Protein AF-A0A7S2RNL5-F1 (afdb_monomer)

Structure (mmCIF, N/CA/C/O backbone):
data_AF-A0A7S2RNL5-F1
#
_entry.id   AF-A0A7S2RNL5-F1
#
loop_
_atom_site.group_PDB
_atom_site.id
_atom_site.type_symbol
_atom_site.label_atom_id
_atom_site.label_alt_id
_atom_site.label_comp_id
_atom_site.label_asym_id
_atom_site.label_entity_id
_atom_site.label_seq_id
_atom_site.pdbx_PDB_ins_code
_atom_site.Cartn_x
_atom_site.Cartn_y
_atom_site.Cartn_z
_atom_site.occupancy
_atom_site.B_iso_or_equiv
_atom_site.auth_seq_id
_atom_site.auth_comp_id
_atom_site.auth_asym_id
_atom_site.auth_atom_id
_atom_site.pdbx_PDB_model_num
ATOM 1 N N . SER A 1 1 ? -34.732 -17.316 -2.319 1.00 49.47 1 SER A N 1
ATOM 2 C CA . SER A 1 1 ? -34.018 -16.099 -2.738 1.00 49.47 1 SER A CA 1
ATOM 3 C C . SER A 1 1 ? -32.737 -16.031 -1.942 1.00 49.47 1 SER A C 1
ATOM 5 O O . SER A 1 1 ? -32.820 -16.126 -0.728 1.00 49.47 1 SER A O 1
ATOM 7 N N . ILE A 1 2 ? -31.575 -16.009 -2.592 1.00 53.75 2 ILE A N 1
ATOM 8 C CA . ILE A 1 2 ? -30.290 -15.865 -1.896 1.00 53.75 2 ILE A CA 1
ATOM 9 C C . ILE A 1 2 ? -30.156 -14.376 -1.579 1.00 53.75 2 ILE A C 1
ATOM 11 O O . ILE A 1 2 ? -30.145 -13.567 -2.506 1.00 53.75 2 ILE A O 1
ATOM 15 N N . GLU A 1 3 ? -30.132 -14.009 -0.300 1.00 53.84 3 GLU A N 1
ATOM 16 C CA . GLU A 1 3 ? -29.747 -12.657 0.101 1.00 53.84 3 GLU A CA 1
ATOM 17 C C . GLU A 1 3 ? -28.298 -12.446 -0.333 1.00 53.84 3 GLU A C 1
ATOM 19 O O . GLU A 1 3 ? -27.373 -13.075 0.183 1.00 53.84 3 GLU A O 1
ATOM 24 N N . VAL A 1 4 ? -28.098 -11.603 -1.344 1.00 57.44 4 VAL A N 1
ATOM 25 C CA . VAL A 1 4 ? -26.768 -11.097 -1.666 1.00 57.44 4 VAL A CA 1
ATOM 26 C C . VAL A 1 4 ? -26.413 -10.156 -0.526 1.00 57.44 4 VAL A C 1
ATOM 28 O O . VAL A 1 4 ? -26.880 -9.020 -0.497 1.00 57.44 4 VAL A O 1
ATOM 31 N N . VAL A 1 5 ? -25.645 -10.649 0.444 1.00 58.69 5 VAL A N 1
ATOM 32 C CA . VAL A 1 5 ? -25.090 -9.810 1.506 1.00 58.69 5 VAL A CA 1
ATOM 33 C C . VAL A 1 5 ? -24.161 -8.810 0.818 1.00 58.69 5 VAL A C 1
ATOM 35 O O . VAL A 1 5 ? -23.075 -9.172 0.366 1.00 58.69 5 VAL A O 1
ATOM 38 N N . GLN A 1 6 ? -24.629 -7.576 0.631 1.00 66.12 6 GLN A N 1
ATOM 39 C CA . GLN A 1 6 ? -23.791 -6.505 0.110 1.00 66.12 6 GLN A CA 1
ATOM 40 C C . GLN A 1 6 ? -22.758 -6.162 1.183 1.00 66.12 6 GLN A C 1
ATOM 42 O O . GLN A 1 6 ? -23.119 -5.832 2.309 1.00 66.12 6 GLN A O 1
ATOM 47 N N . ASP A 1 7 ? -21.476 -6.277 0.834 1.00 77.25 7 ASP A N 1
ATOM 48 C CA . ASP A 1 7 ? -20.380 -5.784 1.664 1.00 77.25 7 ASP A CA 1
ATOM 49 C C . ASP A 1 7 ? -20.425 -4.250 1.639 1.00 77.25 7 ASP A C 1
ATOM 51 O O . ASP A 1 7 ? -20.001 -3.614 0.673 1.00 77.25 7 ASP A O 1
ATOM 55 N N . ASP A 1 8 ? -21.017 -3.669 2.679 1.00 85.69 8 ASP A N 1
ATOM 56 C CA . ASP A 1 8 ? -21.222 -2.233 2.857 1.00 85.69 8 ASP A CA 1
ATOM 57 C C . ASP A 1 8 ? -19.987 -1.527 3.433 1.00 85.69 8 ASP A C 1
ATOM 59 O O . ASP A 1 8 ? -20.043 -0.338 3.749 1.00 85.69 8 ASP A O 1
ATOM 63 N N . ARG A 1 9 ? -18.861 -2.231 3.585 1.00 91.94 9 ARG A N 1
ATOM 64 C CA . ARG A 1 9 ? -17.641 -1.652 4.143 1.00 91.94 9 ARG A CA 1
ATOM 65 C C . ARG A 1 9 ? -16.975 -0.693 3.158 1.00 91.94 9 ARG A C 1
ATOM 67 O O . ARG A 1 9 ? -16.951 -0.893 1.943 1.00 91.94 9 ARG A O 1
ATOM 74 N N . GLU A 1 10 ? -16.363 0.334 3.722 1.00 95.75 10 GLU A N 1
ATOM 75 C CA . GLU A 1 10 ? -15.411 1.221 3.071 1.00 95.75 10 GLU A CA 1
ATOM 76 C C . GLU A 1 10 ? -14.013 0.941 3.613 1.00 95.75 10 GLU A C 1
ATOM 78 O O . GLU A 1 10 ? -13.820 0.716 4.810 1.00 95.75 10 GLU A O 1
ATOM 83 N N . VAL A 1 11 ? -13.034 0.961 2.717 1.00 96.94 11 VAL A N 1
ATOM 84 C CA . VAL A 1 11 ? -11.616 0.804 3.022 1.00 96.94 11 VAL A CA 1
ATOM 85 C C . VAL A 1 11 ? -10.911 2.109 2.706 1.00 96.94 11 VAL A C 1
ATOM 87 O O . VAL A 1 11 ? -11.061 2.636 1.608 1.00 96.94 11 VAL A O 1
ATOM 90 N N . GLU A 1 12 ? -10.106 2.607 3.641 1.00 97.88 12 GLU A N 1
ATOM 91 C CA . GLU A 1 12 ? -9.134 3.666 3.382 1.00 97.88 12 GLU A CA 1
ATOM 92 C C . GLU A 1 12 ? -7.750 3.045 3.197 1.00 97.88 12 GLU A C 1
ATOM 94 O O . GLU A 1 12 ? -7.264 2.343 4.091 1.00 97.88 12 GLU A O 1
ATOM 99 N N . ALA A 1 13 ? -7.109 3.286 2.052 1.00 98.38 13 ALA A N 1
ATOM 100 C CA . ALA A 1 13 ? -5.809 2.690 1.761 1.00 98.38 13 ALA A CA 1
ATOM 101 C C . ALA A 1 13 ? -4.851 3.623 1.015 1.00 98.38 13 ALA A C 1
ATOM 103 O O . ALA A 1 13 ? -5.246 4.585 0.348 1.00 98.38 13 ALA A O 1
ATOM 104 N N . SER A 1 14 ? -3.575 3.262 1.091 1.00 98.62 14 SER A N 1
ATOM 105 C CA . SER A 1 14 ? -2.494 3.785 0.262 1.00 98.62 14 SER A CA 1
ATOM 106 C C . SER A 1 14 ? -1.841 2.648 -0.519 1.00 98.62 14 SER A C 1
ATOM 108 O O . SER A 1 14 ? -1.911 1.486 -0.114 1.00 98.62 14 SER A O 1
ATOM 110 N N . HIS A 1 15 ? -1.185 2.963 -1.635 1.00 98.56 15 HIS A N 1
ATOM 111 C CA . HIS A 1 15 ? -0.443 1.966 -2.403 1.00 98.56 15 HIS A CA 1
ATOM 112 C C . HIS A 1 15 ? 0.900 2.470 -2.944 1.00 98.56 15 HIS A C 1
ATOM 114 O O . HIS A 1 15 ? 1.104 3.667 -3.155 1.00 98.56 15 HIS A O 1
ATOM 120 N N . ILE A 1 16 ? 1.787 1.522 -3.233 1.00 98.62 16 ILE A N 1
ATOM 121 C CA . ILE A 1 16 ? 2.984 1.721 -4.053 1.00 98.62 16 ILE A CA 1
ATOM 122 C C . ILE A 1 16 ? 2.762 0.938 -5.339 1.00 98.62 16 ILE A C 1
ATOM 124 O O . ILE A 1 16 ? 2.524 -0.264 -5.272 1.00 98.62 16 ILE A O 1
ATOM 128 N N . LEU A 1 17 ? 2.831 1.605 -6.491 1.00 97.38 17 LEU A N 1
ATOM 129 C CA . LEU A 1 17 ? 2.699 0.978 -7.805 1.00 97.38 17 LEU A CA 1
ATOM 130 C C . LEU A 1 17 ? 4.034 1.023 -8.535 1.00 97.38 17 LEU A C 1
ATOM 132 O O . LEU A 1 17 ? 4.501 2.105 -8.874 1.00 97.38 17 LEU A O 1
ATOM 136 N N . LEU A 1 18 ? 4.586 -0.132 -8.886 1.00 96.06 18 LEU A N 1
ATOM 137 C CA . LEU A 1 18 ? 5.654 -0.217 -9.877 1.00 96.06 18 LEU A CA 1
ATOM 138 C C . LEU A 1 18 ? 5.059 -0.686 -11.201 1.00 96.06 18 LEU A C 1
ATOM 140 O O . LEU A 1 18 ? 4.526 -1.797 -11.301 1.00 96.06 18 LEU A O 1
ATOM 144 N N . ARG A 1 19 ? 5.110 0.171 -12.228 1.00 91.56 19 ARG A N 1
ATOM 145 C CA . ARG A 1 19 ? 4.683 -0.232 -13.575 1.00 91.56 19 ARG A CA 1
ATOM 146 C C . ARG A 1 19 ? 5.580 -1.367 -14.054 1.00 91.56 19 ARG A C 1
ATOM 148 O O . ARG A 1 19 ? 6.791 -1.307 -13.884 1.00 91.56 19 ARG A O 1
ATOM 155 N N . ILE A 1 20 ? 4.982 -2.358 -14.703 1.00 82.25 20 ILE A N 1
ATOM 156 C CA . ILE A 1 20 ? 5.722 -3.361 -15.470 1.00 82.25 20 ILE A CA 1
ATOM 157 C C . ILE A 1 20 ? 5.689 -2.881 -16.927 1.00 82.25 20 ILE A C 1
ATOM 159 O O . ILE A 1 20 ? 4.624 -2.941 -17.549 1.00 82.25 20 ILE A O 1
ATOM 163 N N . PRO A 1 21 ? 6.788 -2.325 -17.474 1.00 70.44 21 PRO A N 1
ATOM 164 C CA . PRO A 1 21 ? 6.891 -2.062 -18.906 1.00 70.44 21 PRO A CA 1
ATOM 165 C C . PRO A 1 21 ? 6.553 -3.315 -19.717 1.00 70.44 21 PRO A C 1
ATOM 167 O O . PRO A 1 21 ? 6.864 -4.421 -19.288 1.00 70.44 21 PRO A O 1
ATOM 170 N N . GLN A 1 22 ? 6.005 -3.161 -20.926 1.00 66.12 22 GLN A N 1
ATOM 171 C CA . GLN A 1 22 ? 5.743 -4.305 -21.818 1.00 66.12 22 GLN A CA 1
ATOM 172 C C . GLN A 1 22 ? 6.999 -5.145 -22.118 1.00 66.12 22 GLN A C 1
ATOM 174 O O . GLN A 1 22 ? 6.882 -6.311 -22.476 1.00 66.12 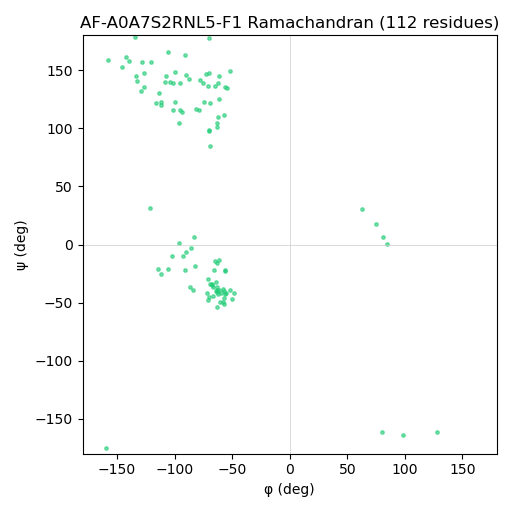22 GLN A O 1
ATOM 179 N N . SER A 1 23 ? 8.189 -4.556 -21.971 1.00 63.94 23 SER A N 1
ATOM 180 C CA . SER A 1 23 ? 9.488 -5.205 -22.157 1.00 63.94 23 SER A CA 1
ATOM 181 C C . SER A 1 23 ? 10.131 -5.713 -20.860 1.00 63.94 23 SER A C 1
ATOM 183 O O . SER A 1 23 ? 11.277 -6.149 -20.900 1.00 63.94 23 SER A O 1
ATOM 185 N N . ALA A 1 24 ? 9.472 -5.565 -19.709 1.00 62.66 24 ALA A N 1
ATOM 186 C CA . ALA A 1 24 ? 10.023 -5.930 -18.410 1.00 62.66 24 ALA A CA 1
ATOM 187 C C . ALA A 1 24 ? 9.423 -7.239 -17.895 1.00 62.66 24 ALA A C 1
ATOM 189 O O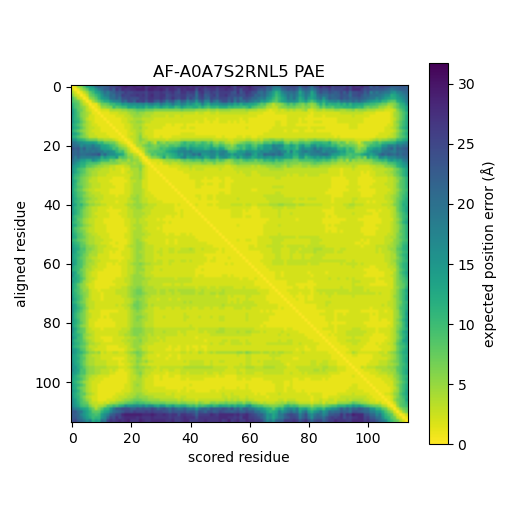 . ALA A 1 24 ? 8.216 -7.469 -17.977 1.00 62.66 24 ALA A O 1
ATOM 190 N N . ASP A 1 25 ? 10.278 -8.060 -17.292 1.00 70.44 25 ASP A N 1
ATOM 191 C CA . ASP A 1 25 ? 9.878 -9.309 -16.663 1.00 70.44 25 ASP A CA 1
ATOM 192 C C . ASP A 1 25 ? 9.157 -9.041 -15.337 1.00 70.44 25 ASP A C 1
ATOM 194 O O . ASP A 1 25 ? 9.706 -8.430 -14.416 1.00 70.44 25 ASP A O 1
ATOM 198 N N . ALA A 1 26 ? 7.924 -9.539 -15.221 1.00 74.50 26 ALA A N 1
ATOM 199 C CA . ALA A 1 26 ? 7.119 -9.423 -14.007 1.00 74.50 26 ALA A CA 1
ATOM 200 C C . ALA A 1 26 ? 7.834 -9.896 -12.716 1.00 74.50 26 ALA A C 1
ATOM 202 O O . ALA A 1 26 ? 7.691 -9.205 -11.706 1.00 74.50 26 ALA A O 1
ATOM 203 N N . PRO A 1 27 ? 8.641 -10.983 -12.711 1.00 85.62 27 PRO A N 1
ATOM 204 C CA . PRO A 1 27 ? 9.411 -11.398 -11.535 1.00 85.62 27 PRO A CA 1
ATOM 205 C C . PRO A 1 27 ? 10.322 -10.310 -10.959 1.00 85.62 27 PRO A C 1
ATOM 207 O O . PRO A 1 27 ? 10.338 -10.116 -9.748 1.00 85.62 27 PRO A O 1
ATOM 210 N N . ARG A 1 28 ? 11.009 -9.539 -11.811 1.00 88.44 28 ARG A N 1
ATOM 211 C CA . ARG A 1 28 ? 11.930 -8.486 -11.359 1.00 88.44 28 ARG A CA 1
ATOM 212 C C . ARG A 1 28 ? 11.204 -7.383 -10.588 1.00 88.44 28 ARG A C 1
ATOM 214 O O . ARG A 1 28 ? 11.713 -6.881 -9.595 1.00 88.44 28 ARG A O 1
ATOM 221 N N . VAL A 1 29 ? 10.004 -7.014 -11.036 1.00 90.62 29 VAL A N 1
ATOM 222 C CA . VAL A 1 29 ? 9.188 -6.001 -10.349 1.00 90.62 29 VAL A CA 1
ATOM 223 C C . VAL A 1 29 ? 8.676 -6.519 -9.006 1.00 90.62 29 VAL A C 1
ATOM 225 O O . VAL A 1 29 ? 8.573 -5.752 -8.054 1.00 90.62 29 VAL A O 1
ATOM 228 N N . ILE A 1 30 ? 8.379 -7.816 -8.902 1.00 92.94 30 ILE A N 1
ATOM 229 C CA . ILE A 1 30 ? 8.003 -8.428 -7.624 1.00 92.94 30 ILE A CA 1
ATOM 230 C C . ILE A 1 30 ? 9.183 -8.427 -6.646 1.00 92.94 30 ILE A C 1
ATOM 232 O O . ILE A 1 30 ? 8.993 -8.034 -5.500 1.00 92.94 30 ILE A O 1
ATOM 236 N N . GLU A 1 31 ? 10.391 -8.780 -7.090 1.00 94.25 31 GLU A N 1
ATOM 237 C CA . GLU A 1 31 ? 11.603 -8.707 -6.257 1.00 94.25 31 GLU A CA 1
ATOM 238 C C . GLU A 1 31 ? 11.884 -7.280 -5.765 1.00 94.25 31 GLU A C 1
ATOM 240 O O . GLU A 1 31 ? 12.200 -7.078 -4.594 1.00 94.25 31 GLU A O 1
ATOM 245 N N . GLU A 1 32 ? 11.715 -6.277 -6.631 1.00 95.06 32 GLU A N 1
ATOM 246 C CA . GLU A 1 32 ? 11.874 -4.870 -6.249 1.00 95.06 32 GLU A CA 1
ATOM 247 C C . GLU A 1 32 ? 10.840 -4.440 -5.200 1.00 95.06 32 GLU A C 1
ATOM 249 O O . GLU A 1 32 ? 11.178 -3.755 -4.235 1.00 95.06 32 GLU A O 1
ATOM 254 N N . LEU A 1 33 ? 9.587 -4.884 -5.333 1.00 97.06 33 LEU A N 1
ATOM 255 C CA . LEU A 1 33 ? 8.568 -4.622 -4.319 1.00 97.06 33 LEU A CA 1
ATOM 256 C C . LEU A 1 33 ? 8.861 -5.331 -2.994 1.00 97.06 33 LEU A C 1
ATOM 258 O O . LEU A 1 33 ? 8.598 -4.748 -1.950 1.00 97.06 33 LEU A O 1
ATOM 262 N N . GLU A 1 34 ? 9.404 -6.549 -2.998 1.00 97.69 34 GLU A N 1
ATOM 263 C CA . GLU A 1 34 ? 9.818 -7.217 -1.754 1.00 97.69 34 GLU A CA 1
ATOM 264 C C . GLU A 1 34 ? 10.955 -6.460 -1.060 1.00 97.69 34 GLU A C 1
ATOM 266 O O . GLU A 1 34 ? 10.932 -6.288 0.161 1.00 97.69 34 GLU A O 1
ATOM 271 N N . ALA A 1 35 ? 11.915 -5.940 -1.831 1.00 97.69 35 ALA A N 1
ATOM 272 C CA . ALA A 1 35 ? 12.975 -5.096 -1.290 1.00 97.69 35 ALA A CA 1
ATOM 273 C C . ALA A 1 35 ? 12.395 -3.826 -0.646 1.00 97.69 35 ALA A C 1
ATOM 275 O O . ALA A 1 35 ? 12.671 -3.556 0.521 1.00 97.69 35 ALA A O 1
ATOM 276 N N . ILE A 1 36 ? 11.508 -3.111 -1.349 1.00 97.75 36 ILE A N 1
ATOM 277 C CA . ILE A 1 36 ? 10.809 -1.936 -0.803 1.00 97.75 36 ILE A CA 1
ATOM 278 C C . ILE A 1 36 ? 10.035 -2.304 0.468 1.00 97.75 36 ILE A C 1
ATOM 280 O O . ILE A 1 36 ? 10.130 -1.609 1.474 1.00 97.75 36 ILE A O 1
ATOM 284 N N . LYS A 1 37 ? 9.292 -3.415 0.452 1.00 98.12 37 LYS A N 1
ATOM 285 C CA . LYS A 1 37 ? 8.509 -3.896 1.596 1.00 98.12 37 LYS A CA 1
ATOM 286 C C . LYS A 1 37 ? 9.381 -4.132 2.829 1.00 98.12 37 LYS A C 1
ATOM 288 O O . LYS A 1 37 ? 8.947 -3.815 3.932 1.00 98.12 37 LYS A O 1
ATOM 293 N N . SER A 1 38 ? 10.595 -4.655 2.64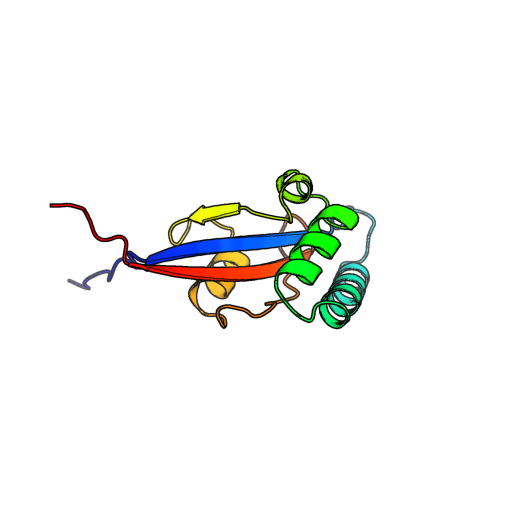8 1.00 97.81 38 SER A N 1
ATOM 294 C CA . SER A 1 38 ? 11.539 -4.917 3.744 1.00 97.81 38 SER A CA 1
ATOM 295 C C . SER A 1 38 ? 12.036 -3.651 4.456 1.00 97.81 38 SER A C 1
ATOM 297 O O . SER A 1 38 ? 12.437 -3.720 5.615 1.00 97.81 38 SER A O 1
ATOM 299 N N . GLU A 1 39 ? 11.962 -2.495 3.791 1.00 97.00 39 GLU A N 1
ATOM 300 C CA . GLU A 1 39 ? 12.352 -1.190 4.338 1.00 97.00 39 GLU A CA 1
ATOM 301 C C . GLU A 1 39 ? 11.187 -0.466 5.040 1.00 97.00 39 GLU A C 1
ATOM 303 O O . GLU A 1 39 ? 11.383 0.588 5.646 1.00 97.00 39 GLU A O 1
ATOM 308 N N . ILE A 1 40 ? 9.967 -1.011 4.968 1.00 97.81 40 ILE A N 1
ATOM 309 C CA . ILE A 1 40 ? 8.760 -0.418 5.552 1.00 97.81 40 ILE A CA 1
ATOM 310 C C . ILE A 1 40 ? 8.534 -0.996 6.946 1.00 97.81 40 ILE A C 1
ATOM 312 O O . ILE A 1 40 ? 8.202 -2.169 7.110 1.00 97.81 40 ILE A O 1
ATOM 316 N N . THR A 1 41 ? 8.653 -0.143 7.956 1.00 96.69 41 THR A N 1
ATOM 317 C CA . THR A 1 41 ? 8.443 -0.501 9.367 1.00 96.69 41 THR A CA 1
ATOM 318 C C . THR A 1 41 ? 7.125 0.027 9.925 1.00 96.69 41 THR A C 1
ATOM 320 O O . THR A 1 41 ? 6.633 -0.470 10.933 1.00 96.69 41 THR A O 1
ATOM 323 N N . ASP A 1 42 ? 6.557 1.047 9.288 1.00 97.75 42 ASP A N 1
ATOM 324 C CA . ASP A 1 42 ? 5.357 1.760 9.717 1.00 97.75 42 ASP A CA 1
ATOM 325 C C . ASP A 1 42 ? 4.710 2.507 8.535 1.00 97.75 42 ASP A C 1
ATOM 327 O O . ASP A 1 42 ? 5.137 2.414 7.382 1.00 97.75 42 ASP A O 1
ATOM 331 N N . PHE A 1 43 ? 3.658 3.274 8.814 1.00 98.00 43 PHE A N 1
ATOM 332 C CA . PHE A 1 43 ? 2.966 4.025 7.772 1.00 98.00 43 PHE A CA 1
ATOM 333 C C . PHE A 1 43 ? 3.773 5.219 7.236 1.00 98.00 43 PHE A C 1
ATOM 335 O O . PHE A 1 43 ? 3.620 5.590 6.072 1.00 98.00 43 PHE A O 1
ATOM 342 N N . GLU A 1 44 ? 4.638 5.839 8.043 1.00 98.31 44 GLU A N 1
ATOM 343 C CA . GLU A 1 44 ? 5.445 6.980 7.591 1.00 98.31 44 GLU A CA 1
ATOM 344 C C . GLU A 1 44 ? 6.512 6.533 6.586 1.00 98.31 44 GLU A C 1
ATOM 346 O O . GLU A 1 44 ? 6.634 7.123 5.510 1.00 98.31 44 GLU A O 1
ATOM 351 N N . SER A 1 45 ? 7.208 5.435 6.881 1.00 98.19 45 SER A N 1
ATOM 352 C CA . SER A 1 45 ? 8.135 4.776 5.955 1.00 98.19 45 SER A CA 1
ATOM 353 C C . SER A 1 45 ? 7.422 4.282 4.693 1.00 98.19 45 SER A C 1
ATOM 355 O O . SER A 1 45 ? 7.936 4.486 3.592 1.00 98.19 45 SER A O 1
ATOM 357 N N . PHE A 1 46 ? 6.196 3.751 4.804 1.00 98.62 46 PHE A N 1
ATOM 358 C CA . PHE A 1 46 ? 5.377 3.418 3.632 1.00 98.62 46 PHE A CA 1
ATOM 359 C C . PHE A 1 46 ? 5.137 4.643 2.739 1.00 98.62 46 PHE A C 1
ATOM 361 O O . PHE A 1 46 ? 5.347 4.580 1.527 1.00 98.62 46 PHE A O 1
ATOM 368 N N . LYS A 1 47 ? 4.709 5.775 3.316 1.00 98.56 47 LYS A N 1
ATOM 369 C CA . LYS A 1 47 ? 4.456 7.013 2.559 1.00 98.56 47 LYS A CA 1
ATOM 370 C C . LYS A 1 47 ? 5.722 7.555 1.901 1.00 98.56 47 LYS A C 1
ATOM 372 O O . LYS A 1 47 ? 5.634 8.080 0.789 1.00 98.56 47 LYS A O 1
ATOM 377 N N . LEU A 1 48 ? 6.874 7.439 2.563 1.00 98.38 48 LEU A N 1
ATOM 378 C CA . LEU A 1 48 ? 8.162 7.836 1.999 1.00 98.38 48 LEU A CA 1
ATOM 379 C C . LEU A 1 48 ? 8.491 6.990 0.764 1.00 98.38 48 LEU A C 1
ATOM 381 O O . LEU A 1 48 ? 8.637 7.542 -0.325 1.00 98.38 48 LEU A O 1
ATOM 385 N N . GLN A 1 49 ? 8.467 5.661 0.901 1.00 98.44 49 GLN A N 1
ATOM 386 C CA . GLN A 1 49 ? 8.695 4.732 -0.212 1.00 98.44 49 GLN A CA 1
ATOM 387 C C . GLN A 1 49 ? 7.701 4.961 -1.358 1.00 98.44 49 GLN A C 1
ATOM 389 O O . GLN A 1 49 ? 8.072 4.971 -2.532 1.00 98.44 49 GLN A O 1
ATOM 394 N N . ALA A 1 50 ? 6.431 5.220 -1.036 1.00 98.44 50 ALA A N 1
ATOM 395 C CA . ALA A 1 50 ? 5.419 5.556 -2.028 1.00 98.44 50 ALA A CA 1
ATOM 396 C C . ALA A 1 50 ? 5.752 6.849 -2.782 1.00 98.44 50 ALA A C 1
ATOM 398 O O . ALA A 1 50 ? 5.603 6.894 -4.000 1.00 98.44 50 ALA A O 1
ATOM 399 N N . SER A 1 51 ? 6.213 7.883 -2.080 1.00 98.06 51 SER A N 1
ATOM 400 C CA . SER A 1 51 ? 6.566 9.171 -2.685 1.00 98.06 51 SER A CA 1
ATOM 401 C C . SER A 1 51 ? 7.789 9.071 -3.598 1.00 98.06 51 SER A C 1
ATOM 403 O O . SER A 1 51 ? 7.841 9.750 -4.620 1.00 98.06 51 SER A O 1
ATOM 405 N N . GLU A 1 52 ? 8.753 8.217 -3.251 1.00 97.50 52 GLU A N 1
ATOM 406 C CA . GLU A 1 52 ? 10.009 8.071 -3.993 1.00 97.50 52 GLU A CA 1
ATOM 407 C C . GLU A 1 52 ? 9.929 7.082 -5.161 1.00 97.50 52 GLU A C 1
ATOM 409 O O . GLU A 1 52 ? 10.570 7.293 -6.191 1.00 97.50 52 GLU A O 1
ATOM 414 N N . LYS A 1 53 ? 9.181 5.983 -5.003 1.00 97.12 53 LYS A N 1
ATOM 415 C CA . LYS A 1 53 ? 9.231 4.835 -5.926 1.00 97.12 53 LYS A CA 1
ATOM 416 C C . LYS A 1 53 ? 7.960 4.648 -6.748 1.00 97.12 53 LYS A C 1
ATOM 418 O O . LYS A 1 53 ? 8.008 4.047 -7.821 1.00 97.12 53 LYS A O 1
ATOM 423 N N . SER A 1 54 ? 6.807 5.117 -6.266 1.00 97.50 54 SER A N 1
ATOM 424 C CA . SER A 1 54 ? 5.529 4.808 -6.912 1.00 97.50 54 SER A CA 1
ATOM 425 C C . SER A 1 54 ? 5.366 5.536 -8.248 1.00 97.50 54 SER A C 1
ATOM 427 O O . SER A 1 54 ? 5.602 6.731 -8.394 1.00 97.50 54 SER A O 1
ATOM 429 N N . SER A 1 55 ? 4.871 4.799 -9.235 1.00 96.31 55 SER A N 1
ATOM 430 C CA . SER A 1 55 ? 4.527 5.269 -10.577 1.00 96.31 55 SER A CA 1
ATOM 431 C C . SER A 1 55 ? 3.109 5.857 -10.673 1.00 96.31 55 SER A C 1
ATOM 433 O O . SER A 1 55 ? 2.691 6.286 -11.757 1.00 96.31 55 SER A O 1
ATOM 435 N N . CYS A 1 56 ? 2.336 5.832 -9.583 1.00 95.75 56 CYS A N 1
ATOM 436 C CA . CYS A 1 56 ? 0.986 6.390 -9.518 1.00 95.75 56 CYS A CA 1
ATOM 437 C C . CYS A 1 56 ? 1.025 7.883 -9.140 1.00 95.75 56 CYS A C 1
ATOM 439 O O . CYS A 1 56 ? 1.798 8.246 -8.259 1.00 95.75 56 CYS A O 1
ATOM 441 N N . PRO A 1 57 ? 0.164 8.760 -9.697 1.00 96.81 57 PRO A N 1
ATOM 442 C CA . PRO A 1 57 ? 0.076 10.159 -9.258 1.00 96.81 57 PRO A CA 1
ATOM 443 C C . PRO A 1 57 ? -0.215 10.344 -7.758 1.00 96.81 57 PRO A C 1
ATOM 445 O O . PRO A 1 57 ? 0.113 11.388 -7.195 1.00 96.81 57 PRO A O 1
ATOM 448 N N . SER A 1 58 ? -0.792 9.336 -7.089 1.00 97.50 58 SER A N 1
ATOM 449 C CA . SER A 1 58 ? -0.974 9.338 -5.632 1.00 97.50 58 SER A CA 1
ATOM 450 C C . SER A 1 58 ? 0.348 9.328 -4.855 1.00 97.50 58 SER A C 1
ATOM 452 O O . SER A 1 58 ? 0.333 9.651 -3.669 1.00 97.50 58 SER A O 1
ATOM 454 N N . ALA A 1 59 ? 1.489 9.040 -5.500 1.00 97.56 59 ALA A N 1
ATOM 455 C CA . ALA A 1 59 ? 2.833 9.146 -4.923 1.00 97.56 59 ALA A CA 1
ATOM 456 C C . ALA A 1 59 ? 3.048 10.493 -4.221 1.00 97.56 59 ALA A C 1
ATOM 458 O O . ALA A 1 59 ? 3.510 10.527 -3.087 1.00 97.56 59 ALA A O 1
ATOM 459 N N . ALA A 1 60 ? 2.581 11.595 -4.821 1.00 97.31 60 ALA A N 1
ATOM 460 C CA . ALA A 1 60 ? 2.675 12.941 -4.245 1.00 97.31 60 ALA A CA 1
ATOM 461 C C . ALA A 1 60 ? 1.935 13.109 -2.899 1.00 97.31 60 ALA A C 1
ATOM 463 O O . ALA A 1 60 ? 2.107 14.114 -2.214 1.00 97.31 60 ALA A O 1
ATOM 464 N N . LYS A 1 61 ? 1.085 12.146 -2.530 1.00 97.75 61 LYS A N 1
ATOM 465 C CA . LYS A 1 61 ? 0.342 12.078 -1.267 1.00 97.75 61 LYS A CA 1
ATOM 466 C C . LYS A 1 61 ? 0.673 10.798 -0.493 1.00 97.75 61 LYS A C 1
ATOM 468 O O . LYS A 1 61 ? -0.199 10.237 0.166 1.00 97.75 61 LYS A O 1
ATOM 473 N N . GLY A 1 62 ? 1.898 10.284 -0.622 1.00 97.81 62 GLY A N 1
ATOM 474 C CA . GLY A 1 62 ? 2.320 9.051 0.049 1.00 97.81 62 GLY A CA 1
ATOM 475 C C . GLY A 1 62 ? 1.533 7.814 -0.393 1.00 97.81 62 GLY A C 1
ATOM 476 O O . GLY A 1 62 ? 1.284 6.913 0.403 1.00 97.81 62 GLY A O 1
ATOM 477 N N . GLY A 1 63 ? 1.079 7.792 -1.648 1.00 98.25 63 GLY A N 1
ATOM 478 C CA . GLY A 1 63 ? 0.316 6.684 -2.218 1.00 98.25 63 GLY A CA 1
ATOM 479 C C . GLY A 1 63 ? -1.174 6.681 -1.878 1.00 98.25 63 GLY A C 1
ATOM 480 O O . GLY A 1 63 ? -1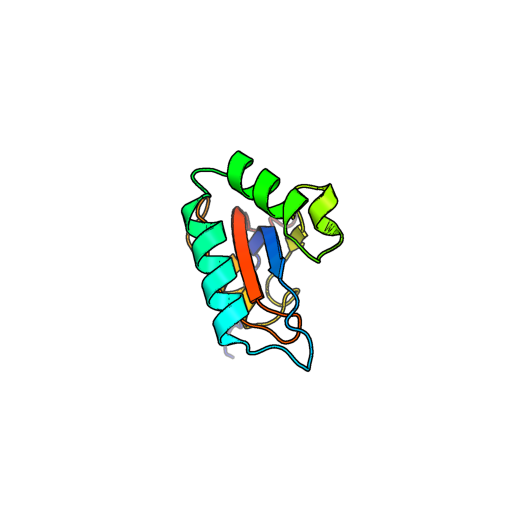.850 5.716 -2.226 1.00 98.25 63 GLY A O 1
ATOM 481 N N . PHE A 1 64 ? -1.698 7.719 -1.218 1.00 98.44 64 PHE A N 1
ATOM 482 C CA . PHE A 1 64 ? -3.077 7.756 -0.721 1.00 98.44 64 PHE A CA 1
ATOM 483 C C . PHE A 1 64 ? -4.132 7.648 -1.830 1.00 98.44 64 PHE A C 1
ATOM 485 O O . PHE A 1 64 ? -4.152 8.454 -2.764 1.00 98.44 64 PHE A O 1
ATOM 492 N N . LEU A 1 65 ? -5.038 6.675 -1.691 1.00 97.69 65 LEU A N 1
ATOM 493 C CA . LEU A 1 65 ? -6.136 6.420 -2.629 1.00 97.69 65 LEU A CA 1
ATOM 494 C C . LEU A 1 65 ? -7.491 6.938 -2.132 1.00 97.69 65 LEU A C 1
ATOM 496 O O . LEU A 1 65 ? -8.448 6.969 -2.902 1.00 97.69 65 LEU A O 1
ATOM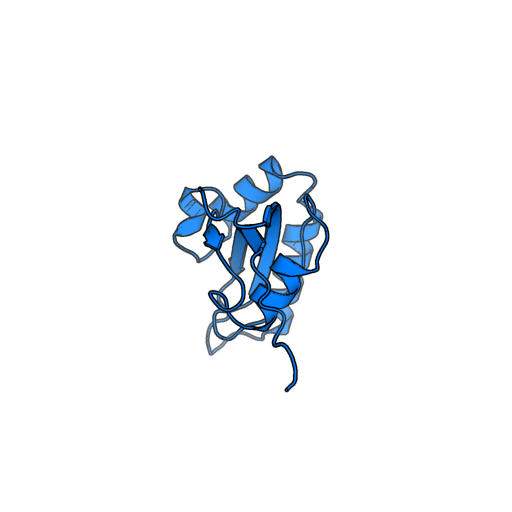 500 N N . GLY A 1 66 ? -7.582 7.370 -0.872 1.00 97.00 66 GLY A N 1
ATOM 501 C CA . GLY A 1 66 ? -8.859 7.718 -0.256 1.00 97.00 66 GLY A CA 1
ATOM 502 C C . GLY A 1 66 ? -9.638 6.494 0.216 1.00 97.00 66 GLY A C 1
ATOM 503 O O . GLY A 1 66 ? -9.076 5.411 0.404 1.00 97.00 66 GLY A O 1
ATOM 504 N N . ARG A 1 67 ? -10.941 6.701 0.426 1.00 96.50 67 ARG A N 1
ATOM 505 C CA . ARG A 1 67 ? -11.895 5.657 0.805 1.00 96.50 67 ARG A CA 1
ATOM 506 C C . ARG A 1 67 ? -12.595 5.099 -0.418 1.00 96.50 67 ARG A C 1
ATOM 508 O O . ARG A 1 67 ? -12.990 5.861 -1.298 1.00 96.50 67 ARG A O 1
ATOM 515 N N . PHE A 1 68 ? -12.776 3.788 -0.444 1.00 95.94 68 PHE A N 1
ATOM 516 C CA . PHE A 1 68 ? -13.490 3.104 -1.511 1.00 95.94 68 PHE A CA 1
ATOM 517 C C . PHE A 1 68 ? -14.275 1.903 -0.984 1.00 95.94 68 PHE A C 1
ATOM 519 O O . PHE A 1 68 ? -13.925 1.290 0.025 1.00 95.94 68 PHE A O 1
ATOM 526 N N . LYS A 1 69 ? -15.352 1.580 -1.694 1.00 95.38 69 LYS A N 1
ATOM 527 C CA . LYS A 1 69 ? -16.216 0.420 -1.480 1.00 95.38 69 LYS A CA 1
ATOM 528 C C . LYS A 1 69 ? -15.739 -0.770 -2.301 1.00 95.38 69 LYS A C 1
ATOM 530 O O . LYS A 1 69 ? -14.985 -0.624 -3.269 1.00 95.38 69 LYS A O 1
ATOM 535 N N . ARG A 1 70 ? -16.224 -1.949 -1.918 1.00 93.56 70 ARG A N 1
ATOM 536 C CA . ARG A 1 70 ? -15.915 -3.200 -2.601 1.00 93.56 70 ARG A CA 1
ATOM 537 C C . ARG A 1 70 ? -16.288 -3.110 -4.082 1.00 93.56 70 ARG A C 1
ATOM 539 O O . ARG A 1 70 ? -17.360 -2.620 -4.433 1.00 93.56 70 ARG A O 1
ATOM 546 N N . GLY A 1 71 ? -15.401 -3.588 -4.946 1.00 93.81 71 GLY A N 1
ATOM 547 C CA . GLY A 1 71 ? -15.587 -3.613 -6.398 1.00 93.81 71 GLY A CA 1
ATOM 548 C C . GLY A 1 71 ? -15.216 -2.314 -7.119 1.00 9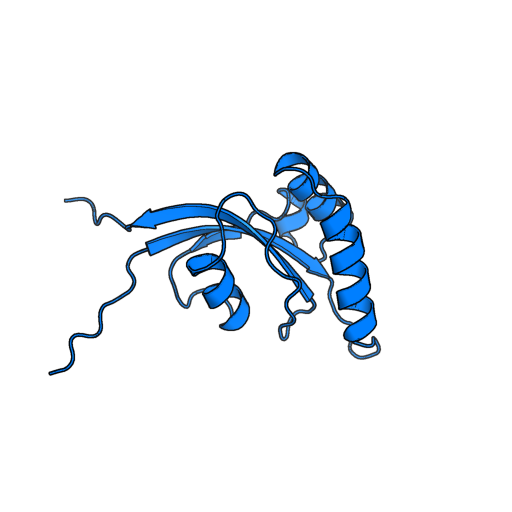3.81 71 GLY A C 1
ATOM 549 O O . GLY A 1 71 ? -15.331 -2.256 -8.342 1.00 93.81 71 GLY A O 1
ATOM 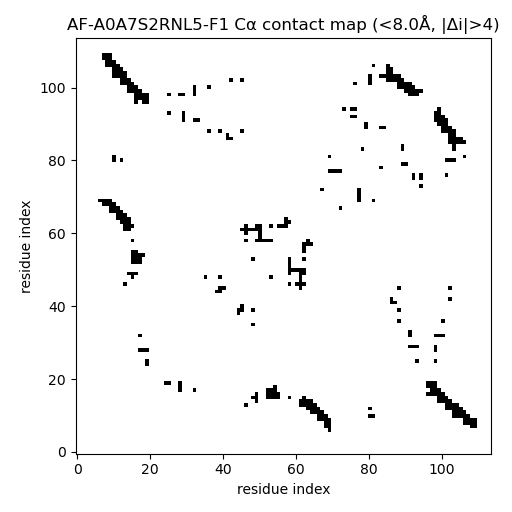550 N N . GLN A 1 72 ? -14.751 -1.280 -6.407 1.00 94.88 72 GLN A N 1
ATOM 551 C CA . GLN A 1 72 ? -14.223 -0.059 -7.034 1.00 94.88 72 GLN A CA 1
ATOM 552 C C . GLN A 1 72 ? -12.756 -0.198 -7.469 1.00 94.88 72 GLN A C 1
ATOM 554 O O . GLN A 1 72 ? -12.288 0.576 -8.304 1.00 94.88 72 GLN A O 1
ATOM 559 N N . MET A 1 73 ? -12.035 -1.183 -6.924 1.00 94.8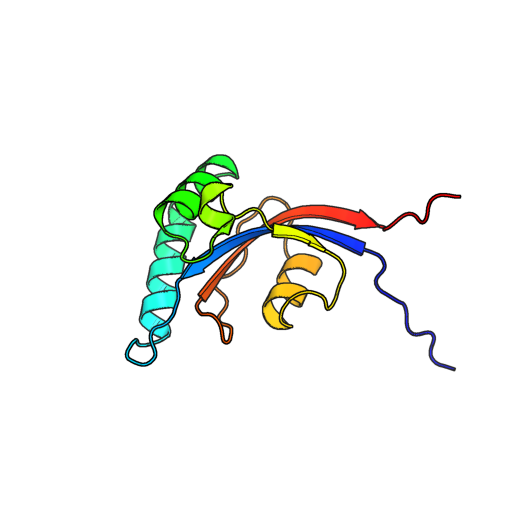8 73 MET A N 1
ATOM 560 C CA . MET A 1 73 ? -10.656 -1.506 -7.294 1.00 94.88 73 MET A CA 1
ATOM 561 C C . MET A 1 73 ? -10.596 -2.785 -8.139 1.00 94.88 73 MET A C 1
ATOM 563 O O . MET A 1 73 ? -11.554 -3.552 -8.218 1.00 94.88 73 MET A O 1
ATOM 567 N N . VAL A 1 74 ? -9.452 -3.045 -8.784 1.00 93.88 74 VAL A N 1
ATOM 568 C CA . VAL A 1 74 ? -9.254 -4.304 -9.529 1.00 93.88 74 VAL A CA 1
ATOM 569 C C . VAL A 1 74 ? -9.347 -5.514 -8.590 1.00 93.88 74 VAL A C 1
ATOM 571 O O . VAL A 1 74 ? -8.846 -5.416 -7.469 1.00 93.88 74 VAL A O 1
ATOM 574 N N . PRO A 1 75 ? -9.890 -6.670 -9.031 1.00 94.25 75 PRO A N 1
ATOM 575 C CA . PRO A 1 75 ? -10.313 -7.748 -8.127 1.00 94.25 75 PRO A CA 1
ATOM 576 C C . PRO A 1 75 ? -9.260 -8.168 -7.095 1.00 94.25 75 PRO A C 1
ATOM 578 O O . PRO A 1 75 ? -9.528 -8.202 -5.903 1.00 94.25 75 PRO A O 1
ATOM 581 N N . ARG A 1 76 ? -8.012 -8.378 -7.532 1.00 94.06 76 ARG A N 1
ATOM 582 C CA . ARG A 1 76 ? -6.923 -8.798 -6.636 1.00 94.06 76 ARG A CA 1
ATOM 583 C C . ARG A 1 76 ? -6.526 -7.730 -5.610 1.00 94.06 76 ARG A C 1
ATOM 585 O O . ARG A 1 76 ? -6.120 -8.074 -4.505 1.00 94.06 76 ARG A O 1
ATOM 592 N N . PHE A 1 77 ? -6.599 -6.452 -5.984 1.00 96.75 77 PHE A N 1
ATOM 593 C CA . PHE A 1 77 ? -6.346 -5.342 -5.064 1.00 96.75 77 PHE A CA 1
ATOM 594 C C . PHE A 1 77 ? -7.487 -5.239 -4.058 1.00 96.75 77 PHE A C 1
ATOM 596 O O . PHE A 1 77 ? -7.246 -5.147 -2.860 1.00 96.75 77 PHE A O 1
ATOM 603 N N . ASP A 1 78 ? -8.716 -5.280 -4.562 1.00 95.56 78 ASP A N 1
ATOM 604 C CA . ASP A 1 78 ? -9.940 -5.192 -3.781 1.00 95.56 78 ASP A CA 1
ATOM 605 C C . ASP A 1 78 ? -9.994 -6.298 -2.714 1.00 95.56 78 ASP A C 1
ATOM 607 O O . ASP A 1 78 ? -10.073 -6.017 -1.520 1.00 95.56 78 ASP A O 1
ATOM 611 N N . ASP A 1 79 ? -9.787 -7.554 -3.108 1.00 95.31 79 ASP A N 1
ATOM 612 C CA . ASP A 1 79 ? -9.770 -8.684 -2.180 1.00 95.31 79 ASP A CA 1
ATOM 613 C C . ASP A 1 79 ? -8.744 -8.515 -1.060 1.00 95.31 79 ASP A C 1
ATOM 615 O O . ASP A 1 79 ? -9.049 -8.781 0.106 1.00 95.31 79 ASP A O 1
ATOM 619 N N . LEU A 1 80 ? -7.541 -8.040 -1.385 1.00 96.44 80 LEU A N 1
ATOM 620 C CA . LEU A 1 80 ? -6.492 -7.844 -0.392 1.00 96.44 80 LEU A CA 1
ATOM 621 C C . LEU A 1 80 ? -6.801 -6.653 0.526 1.00 96.44 80 LEU A C 1
ATOM 623 O O . LEU A 1 80 ? -6.650 -6.753 1.743 1.00 96.44 80 LEU A O 1
ATOM 627 N N . ALA A 1 81 ? -7.301 -5.552 -0.033 1.00 96.88 81 ALA A N 1
ATOM 628 C CA . ALA A 1 81 ? -7.648 -4.347 0.710 1.00 96.88 81 ALA A CA 1
ATOM 629 C C . ALA A 1 81 ? -8.796 -4.576 1.707 1.00 96.88 81 ALA A C 1
ATOM 631 O O . ALA A 1 81 ? -8.796 -3.980 2.785 1.00 96.88 81 ALA A O 1
ATOM 632 N N . PHE A 1 82 ? -9.739 -5.471 1.406 1.00 96.12 82 PHE A N 1
ATOM 633 C CA . PHE A 1 82 ? -10.870 -5.779 2.286 1.00 96.12 82 PHE A CA 1
ATOM 634 C C . PHE A 1 82 ? -10.625 -6.927 3.277 1.00 96.12 82 PHE A C 1
ATOM 636 O O . PHE A 1 82 ? -11.310 -6.985 4.301 1.00 96.12 82 PHE A O 1
ATOM 643 N N . ASN A 1 83 ? -9.673 -7.825 3.000 1.00 95.31 83 ASN A N 1
ATOM 644 C CA . ASN A 1 83 ? -9.443 -9.016 3.828 1.00 95.31 83 ASN A CA 1
ATOM 645 C C . ASN A 1 83 ? -8.088 -9.041 4.553 1.00 95.31 83 ASN A C 1
ATOM 647 O O . ASN A 1 83 ? -7.962 -9.753 5.542 1.00 95.31 83 ASN A O 1
ATOM 651 N N . GLY A 1 84 ? -7.081 -8.287 4.099 1.00 95.12 84 GLY A N 1
ATOM 652 C CA . GLY A 1 84 ? -5.751 -8.275 4.721 1.00 95.12 84 GLY A CA 1
ATOM 653 C C . GLY A 1 84 ? -5.710 -7.610 6.100 1.00 95.12 84 GLY A C 1
ATOM 654 O O . GLY A 1 84 ? -6.708 -7.076 6.582 1.00 95.12 84 GLY A O 1
ATOM 655 N N . GLU A 1 85 ? -4.553 -7.598 6.745 1.00 96.56 85 GLU A N 1
ATOM 656 C CA . GLU A 1 85 ? -4.397 -6.946 8.049 1.00 96.56 85 GLU A CA 1
ATOM 657 C C . GLU A 1 85 ? -4.334 -5.413 7.914 1.00 96.56 85 GLU A C 1
ATOM 659 O O . GLU A 1 85 ? -3.736 -4.874 6.982 1.00 96.56 85 GLU A O 1
ATOM 664 N N . ILE A 1 86 ? -4.999 -4.701 8.830 1.00 97.25 86 ILE A N 1
ATOM 665 C CA . ILE A 1 86 ? -4.956 -3.232 8.915 1.00 97.25 86 ILE A CA 1
ATOM 666 C C . ILE A 1 86 ? -3.635 -2.825 9.570 1.00 97.25 86 ILE A C 1
ATOM 668 O O . ILE A 1 86 ? -3.196 -3.465 10.523 1.00 97.25 86 ILE A O 1
ATOM 672 N N . GLY A 1 87 ? -3.019 -1.744 9.091 1.00 96.75 87 GLY A N 1
ATOM 673 C CA . GLY A 1 87 ? -1.762 -1.242 9.650 1.00 96.75 87 GLY A CA 1
ATOM 674 C C . GLY A 1 87 ? -0.540 -2.082 9.277 1.00 96.75 87 GLY A C 1
ATOM 675 O O . GLY A 1 87 ? 0.492 -1.976 9.934 1.00 96.75 87 GLY A O 1
ATOM 676 N N . GLN A 1 88 ? -0.655 -2.914 8.240 1.00 96.62 88 GLN A N 1
ATOM 677 C CA . GLN A 1 88 ? 0.451 -3.676 7.676 1.00 96.62 88 GLN A CA 1
ATOM 678 C C . GLN A 1 88 ? 0.545 -3.478 6.167 1.00 96.62 88 GLN A C 1
ATOM 680 O O . GLN A 1 88 ? -0.434 -3.157 5.486 1.00 96.62 88 GLN A O 1
ATOM 685 N N . VAL A 1 89 ? 1.746 -3.719 5.643 1.00 97.75 89 VAL A N 1
ATOM 686 C CA . VAL A 1 89 ? 2.004 -3.753 4.209 1.00 97.75 89 VAL A CA 1
ATOM 687 C C . VAL A 1 89 ? 1.598 -5.108 3.618 1.00 97.75 89 VAL A C 1
ATOM 689 O O . VAL A 1 89 ? 2.152 -6.162 3.931 1.00 97.75 89 VAL A O 1
ATOM 692 N N . LEU A 1 90 ? 0.621 -5.070 2.721 1.00 98.06 90 LEU A N 1
ATOM 693 C CA . LEU A 1 90 ? 0.064 -6.215 2.016 1.00 98.06 90 LEU A CA 1
ATOM 694 C C . LEU A 1 90 ? 0.655 -6.318 0.604 1.00 98.06 90 LEU A C 1
ATOM 696 O O . LEU A 1 90 ? 0.940 -5.311 -0.047 1.00 98.06 90 LEU A O 1
ATOM 700 N N . GLY A 1 91 ? 0.777 -7.548 0.107 1.00 95.44 91 GLY A N 1
ATOM 701 C CA . GLY A 1 91 ? 1.392 -7.851 -1.185 1.00 95.44 91 GLY A CA 1
ATOM 702 C C . GLY A 1 91 ? 2.852 -8.297 -1.045 1.00 95.44 91 GLY A C 1
ATOM 703 O O . GLY A 1 91 ? 3.264 -8.668 0.061 1.00 95.44 91 GLY A O 1
ATOM 704 N N . PRO A 1 92 ? 3.622 -8.287 -2.145 1.00 96.56 92 PRO A N 1
ATOM 705 C CA . PRO A 1 92 ? 3.300 -7.722 -3.456 1.00 96.56 92 PRO A CA 1
ATOM 706 C C . PRO A 1 92 ? 2.228 -8.498 -4.232 1.00 96.56 92 PRO A C 1
ATOM 708 O O . PRO A 1 92 ? 2.119 -9.721 -4.153 1.00 96.56 92 PRO A O 1
ATOM 711 N N . ILE A 1 93 ? 1.429 -7.779 -5.021 1.00 95.00 93 ILE A N 1
ATOM 712 C CA . ILE A 1 93 ? 0.475 -8.371 -5.968 1.00 95.00 93 ILE A CA 1
ATOM 713 C C . ILE A 1 93 ? 0.670 -7.812 -7.370 1.00 95.00 93 ILE A C 1
ATOM 715 O O . ILE A 1 93 ? 0.976 -6.638 -7.546 1.00 95.00 93 ILE A O 1
ATOM 719 N N . GLN A 1 94 ? 0.421 -8.637 -8.383 1.00 92.25 94 GLN A N 1
ATOM 720 C CA . GLN A 1 94 ? 0.443 -8.204 -9.777 1.00 92.25 94 GLN A CA 1
ATOM 721 C C . GLN A 1 94 ? -0.973 -7.982 -10.309 1.00 92.25 94 GLN A C 1
ATOM 723 O O . GLN A 1 94 ? -1.878 -8.786 -10.066 1.00 92.25 94 GLN A O 1
ATOM 728 N N . THR A 1 95 ? -1.130 -6.906 -11.076 1.00 91.50 95 THR A N 1
ATOM 729 C CA . THR A 1 95 ? -2.344 -6.526 -11.809 1.00 91.50 95 THR A CA 1
ATOM 730 C C . THR A 1 95 ? -1.970 -6.099 -13.234 1.00 91.50 95 THR A C 1
ATOM 732 O O . THR A 1 95 ? -0.788 -6.006 -13.566 1.00 91.50 95 THR A O 1
ATOM 735 N N . LEU A 1 96 ? -2.961 -5.739 -14.054 1.00 87.75 96 LEU A N 1
ATOM 736 C CA . LEU A 1 96 ? -2.723 -5.174 -15.388 1.00 87.75 96 LEU A CA 1
ATOM 737 C C . LEU A 1 96 ? -1.983 -3.819 -15.390 1.00 87.75 96 LEU A C 1
ATOM 739 O O . LEU A 1 96 ? -1.465 -3.415 -16.424 1.00 87.75 96 LEU A O 1
ATOM 743 N N . TYR A 1 97 ? -1.915 -3.120 -14.252 1.00 89.94 97 TYR A N 1
ATOM 744 C CA . TYR A 1 97 ? -1.219 -1.832 -14.130 1.00 89.94 97 TYR A CA 1
ATOM 745 C C . TYR A 1 97 ? 0.242 -1.966 -13.680 1.00 89.94 97 TYR A C 1
ATOM 747 O O . TYR A 1 97 ? 0.981 -0.981 -13.701 1.00 89.94 97 TYR A O 1
ATOM 755 N N . GLY A 1 98 ? 0.654 -3.166 -13.262 1.00 92.62 98 GLY A N 1
ATOM 756 C CA . GLY A 1 98 ? 1.956 -3.429 -12.660 1.00 92.62 98 GLY A CA 1
ATOM 757 C C . GLY A 1 98 ? 1.859 -4.171 -11.328 1.00 92.62 98 GLY A C 1
ATOM 758 O O . GLY A 1 98 ? 0.834 -4.794 -11.019 1.00 92.62 98 GLY A O 1
ATOM 759 N N . GLY A 1 99 ? 2.944 -4.106 -10.560 1.00 95.62 99 GLY A N 1
ATOM 760 C CA . GLY A 1 99 ? 3.037 -4.648 -9.209 1.00 95.62 99 GLY A CA 1
ATOM 761 C C . GLY A 1 99 ? 2.622 -3.621 -8.154 1.00 95.62 99 GLY A C 1
ATOM 762 O O . GLY A 1 99 ? 2.872 -2.427 -8.319 1.00 95.62 99 GLY A O 1
ATOM 763 N N . HIS A 1 100 ? 1.998 -4.084 -7.071 1.00 97.69 100 HIS A N 1
ATOM 764 C CA . HIS A 1 100 ? 1.481 -3.234 -6.000 1.00 97.69 100 HIS A CA 1
ATOM 765 C C . HIS A 1 100 ? 1.872 -3.737 -4.614 1.00 97.69 100 HIS A C 1
ATOM 767 O O . HIS A 1 100 ? 1.765 -4.935 -4.348 1.00 97.69 100 HIS A O 1
ATOM 773 N N . LEU A 1 101 ? 2.201 -2.803 -3.722 1.00 98.56 101 LEU A N 1
ATOM 774 C CA . LEU A 1 101 ? 2.078 -2.960 -2.269 1.00 98.56 101 LEU A CA 1
ATOM 775 C C . LEU A 1 101 ? 0.916 -2.104 -1.774 1.00 98.56 101 LEU A C 1
ATOM 777 O O . LEU A 1 101 ? 0.686 -1.016 -2.303 1.00 98.56 101 LEU A O 1
ATOM 781 N N . ILE A 1 102 ? 0.200 -2.577 -0.759 1.00 98.62 102 ILE A N 1
ATOM 782 C CA . ILE A 1 102 ? -1.006 -1.924 -0.238 1.00 98.62 102 ILE A CA 1
ATOM 783 C C . ILE A 1 102 ? -0.857 -1.726 1.265 1.00 98.62 102 ILE A C 1
ATOM 785 O O . ILE A 1 102 ? -0.468 -2.651 1.965 1.00 98.62 102 ILE A O 1
ATOM 789 N N . TRP A 1 103 ? -1.216 -0.551 1.767 1.00 98.62 103 TRP A N 1
ATOM 790 C CA . TRP A 1 103 ? -1.386 -0.298 3.194 1.00 98.62 103 TRP A CA 1
ATOM 791 C C . TRP A 1 103 ? -2.841 0.050 3.469 1.00 98.62 103 TRP A C 1
ATOM 793 O O . TRP A 1 103 ? -3.355 1.022 2.916 1.00 98.62 103 TRP A O 1
ATOM 803 N N . VAL A 1 104 ? -3.503 -0.716 4.333 1.00 98.25 104 VAL A N 1
ATOM 804 C CA . VAL A 1 104 ? -4.876 -0.420 4.759 1.00 98.25 104 VAL A CA 1
ATOM 805 C C . VAL A 1 104 ? -4.826 0.360 6.065 1.00 98.25 104 VAL A C 1
ATOM 807 O O . VAL A 1 104 ? -4.377 -0.165 7.083 1.00 98.25 104 VAL A O 1
ATOM 810 N N . SER A 1 105 ? -5.299 1.604 6.037 1.00 97.31 105 SER A N 1
ATOM 811 C CA . SER A 1 105 ? -5.327 2.485 7.209 1.00 97.31 105 SER A CA 1
ATOM 812 C C . SER A 1 105 ? -6.559 2.240 8.071 1.00 97.31 105 SER A C 1
ATOM 814 O O . SER A 1 105 ? -6.471 2.262 9.295 1.00 97.31 105 SER A O 1
ATOM 816 N N . SER A 1 106 ? -7.716 1.995 7.452 1.00 96.88 106 SER A N 1
ATOM 817 C CA . SER A 1 106 ? -8.946 1.699 8.184 1.00 96.88 106 SER A CA 1
ATOM 818 C C . SER A 1 106 ? -9.962 0.938 7.338 1.00 96.88 106 SER A C 1
ATOM 820 O O . SER A 1 106 ? -9.921 0.960 6.105 1.00 96.88 106 SER A O 1
ATOM 822 N N . ARG A 1 107 ? -10.884 0.263 8.032 1.00 94.69 107 ARG A N 1
ATOM 823 C CA . ARG A 1 107 ? -12.125 -0.274 7.471 1.00 94.69 107 ARG A CA 1
ATOM 824 C C . ARG A 1 107 ? -13.284 0.171 8.344 1.00 94.69 107 ARG A C 1
ATOM 826 O O . ARG A 1 107 ? -13.217 0.017 9.561 1.00 94.69 107 ARG A O 1
ATOM 833 N N . SER A 1 108 ? -14.334 0.688 7.731 1.00 92.62 108 SER A N 1
ATOM 834 C CA . SER A 1 108 ? -15.556 1.100 8.422 1.00 92.62 108 SER A CA 1
ATOM 835 C C . SER A 1 108 ? -16.764 0.567 7.680 1.00 92.62 108 SER A C 1
ATOM 837 O O . SER A 1 108 ? -16.761 0.537 6.454 1.00 92.62 108 SER A O 1
ATOM 839 N N . ASN A 1 109 ? -17.822 0.192 8.392 1.00 85.44 109 ASN A N 1
ATOM 840 C CA . ASN A 1 109 ? -19.115 0.026 7.739 1.00 85.44 109 ASN A CA 1
ATOM 841 C C . ASN A 1 109 ? -19.570 1.393 7.223 1.00 85.44 109 ASN A C 1
ATOM 843 O O . ASN A 1 109 ? -19.438 2.397 7.930 1.00 85.44 109 ASN A O 1
ATOM 847 N N . SER A 1 110 ? -20.086 1.441 5.995 1.00 67.12 110 SER A N 1
ATOM 848 C CA . SER A 1 110 ? -20.775 2.619 5.478 1.00 67.12 110 SER A CA 1
ATOM 849 C C . SER A 1 110 ? -22.088 2.723 6.252 1.00 67.12 110 SER A C 1
ATOM 851 O O . SER A 1 110 ? -23.114 2.192 5.842 1.00 67.12 110 SER A O 1
ATOM 853 N N . VAL A 1 111 ? -22.048 3.343 7.435 1.00 57.75 111 VAL A N 1
ATOM 854 C CA . VAL A 1 111 ? -23.273 3.722 8.135 1.00 57.75 111 VAL A CA 1
ATOM 855 C C . VAL A 1 111 ? -23.979 4.735 7.245 1.00 57.75 111 VAL A C 1
A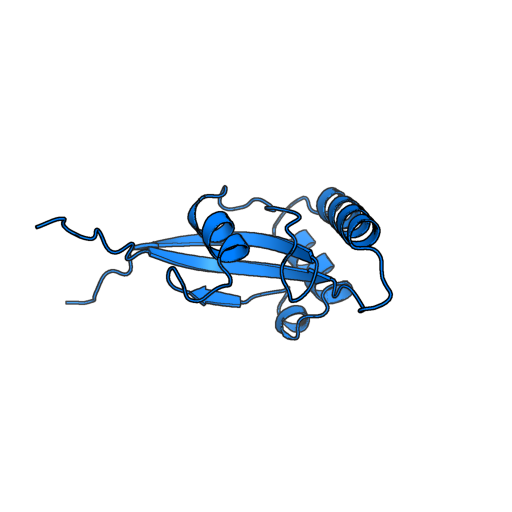TOM 857 O O . VAL A 1 111 ? -23.533 5.874 7.101 1.00 57.75 111 VAL A O 1
ATOM 860 N N . ASN A 1 112 ? -25.046 4.291 6.580 1.00 49.56 112 ASN A N 1
ATOM 861 C CA . ASN A 1 112 ? -25.999 5.199 5.964 1.00 49.56 112 ASN A CA 1
ATOM 862 C C . ASN A 1 112 ? -26.495 6.107 7.091 1.00 49.56 112 ASN A C 1
ATOM 864 O O . ASN A 1 112 ? -27.127 5.623 8.029 1.00 49.56 112 ASN A O 1
ATOM 868 N N . GLY A 1 113 ? -26.120 7.385 7.035 1.00 46.78 113 GLY A N 1
ATOM 869 C CA . GLY A 1 113 ? -26.683 8.395 7.917 1.00 46.78 113 GLY A CA 1
ATOM 870 C C . GLY A 1 113 ? -28.203 8.371 7.795 1.00 46.78 113 GLY A C 1
ATOM 871 O O . GLY A 1 113 ? -28.724 8.246 6.685 1.00 46.78 113 GLY A O 1
ATOM 872 N N . GLU A 1 114 ? -28.850 8.409 8.956 1.00 35.62 114 GLU A N 1
ATOM 873 C CA . GLU A 1 114 ? -30.298 8.539 9.159 1.00 35.62 114 GLU A CA 1
ATOM 874 C C . GLU A 1 114 ? -30.951 9.609 8.270 1.00 35.62 114 GLU A C 1
ATOM 876 O O . GLU A 1 114 ? -30.319 10.667 8.030 1.00 35.62 114 GLU A O 1
#

Sequence (114 aa):
SIEVVQDDREVEASHILLRIPQSADAPRVIEELEAIKSEITDFESFKLQASEKSSCPSAAKGGFLGRFKRGQMVPRFDDLAFNGEIGQVLGPIQTLYGGHLIWVSSRSNSVNGE

pLDDT: mean 90.1, std 13.97, range [35.62, 98.62]

Radius of gyration: 14.93 Å; Cα contacts (8 Å, |Δi|>4): 213; chains: 1; bounding box: 47×29×32 Å

Nearest PDB structures (foldseek):
  3gpk-assembly2_B  TM=9.131E-01  e=2.098E-07  Novosphingobium aromaticivorans DSM 12444
  2pv2-assembly1_B  TM=8.507E-01  e=1.504E-07  Escherichia coli
  1m5y-assembly1_B-4  TM=9.076E-01  e=1.184E-06  Escherichia coli
  1m5y-assembly1_C-3  TM=8.711E-01  e=1.445E-06  Escherichia coli
  8q0g-assembly1_F  TM=8.160E-01  e=2.070E-05  Escherichia coli

Foldseek 3Di:
DDPPPFQQKKWWKFKAFDFAPPPHDQVVLQVVVVVLQVQDPFLVSQLVSLLPHGPDPCNVVSRTPGIDGAPPDDPVVSVCRVPPDAGHWDDQDQDPRGTMIMHTPDMDRPPPDD

Secondary structure (DSSP, 8-state):
--------EEEEEEEEEE---TTS-HHHHHHHHHHHHHT--SHHHHHHHHHHH--SGGGGGTTEEEEEETTSS-HHHHHHHHHS-TTSEEEEEEETTEEEEEEEEEEEE-----

Solvent-accessible surface area (backbone atoms only — not comparable to full-atom values): 6547 Å² total; per-residue (Å²): 132,84,81,77,80,74,72,55,42,31,32,30,35,28,41,31,34,44,66,58,53,97,90,51,63,66,67,61,52,47,54,51,44,51,56,55,52,73,70,42,84,50,72,66,47,42,22,50,52,7,48,76,63,26,72,44,85,34,10,88,57,33,10,47,70,52,71,45,47,76,78,76,47,60,69,74,58,32,54,45,62,76,65,55,65,70,80,38,81,42,71,73,43,80,55,99,76,21,31,34,36,36,34,27,74,46,74,43,72,63,73,77,78,131

Organism: NCBI:txid1034831

InterPro domains:
  IPR000297 Peptidyl-prolyl cis-trans isomerase, PpiC-type [PF00639] (15-104)
  IPR000297 Peptidyl-prolyl cis-trans isomerase, PpiC-type [PS50198] (8-106)
  IPR046357 Peptidyl-prolyl cis-trans isomerase domain superfamily [G3DSA:3.10.50.40] (3-112)
  IPR052204 PpiC/parvulin rotamase [PTHR43629] (6-109)

Mean predicted aligned error: 5.3 Å